Protein AF-A0A496W3E2-F1 (afdb_monomer_lite)

Structure (mmCIF, N/CA/C/O backbone):
data_AF-A0A496W3E2-F1
#
_entry.id   AF-A0A496W3E2-F1
#
loop_
_atom_site.group_PDB
_atom_site.id
_atom_site.type_symbol
_atom_site.label_atom_id
_atom_site.label_alt_id
_atom_site.label_comp_id
_atom_site.label_asym_id
_atom_site.label_entity_id
_atom_site.label_seq_id
_atom_site.pdbx_PDB_ins_code
_atom_site.Cartn_x
_atom_site.Cartn_y
_atom_site.Cartn_z
_atom_site.occupancy
_atom_site.B_iso_or_equiv
_atom_site.auth_seq_id
_atom_site.auth_comp_id
_atom_site.auth_asym_id
_atom_site.auth_atom_id
_at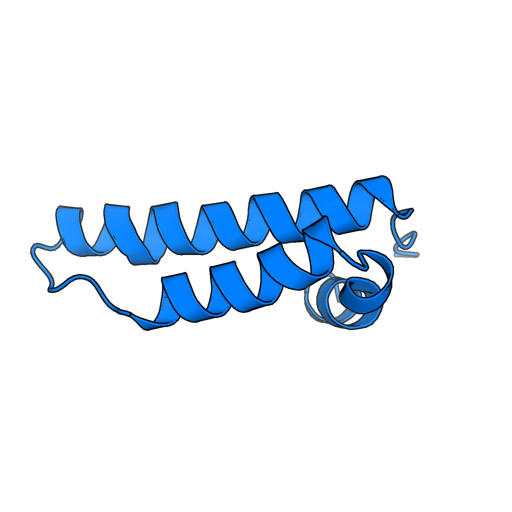om_site.pdbx_PDB_model_num
ATOM 1 N N . MET A 1 1 ? 13.289 18.156 -11.859 1.00 57.00 1 MET A N 1
ATOM 2 C CA . MET A 1 1 ? 13.727 16.799 -11.479 1.00 57.00 1 MET A CA 1
ATOM 3 C C . MET A 1 1 ? 13.139 15.840 -12.508 1.00 57.00 1 MET A C 1
ATOM 5 O O . MET A 1 1 ? 11.924 15.810 -12.635 1.00 57.00 1 MET A O 1
ATOM 9 N N . HIS A 1 2 ? 13.953 15.178 -13.338 1.00 59.31 2 HIS A N 1
ATOM 10 C CA . HIS A 1 2 ? 13.445 14.162 -14.269 1.00 59.31 2 HIS A CA 1
ATOM 11 C C . HIS A 1 2 ? 13.317 12.865 -13.473 1.00 59.31 2 HIS A C 1
ATOM 13 O O . HIS A 1 2 ? 14.327 12.273 -13.109 1.00 59.31 2 HIS A O 1
ATOM 19 N N . ILE A 1 3 ? 12.097 12.490 -13.099 1.00 65.56 3 ILE A N 1
ATOM 20 C CA . ILE A 1 3 ? 11.876 11.259 -12.341 1.00 65.56 3 ILE A CA 1
ATOM 21 C C . ILE A 1 3 ? 11.881 10.122 -13.347 1.00 65.56 3 ILE A C 1
ATOM 23 O O . ILE A 1 3 ? 10.934 9.960 -14.120 1.00 65.56 3 ILE A O 1
ATOM 27 N N . GLU A 1 4 ? 12.971 9.360 -13.363 1.00 78.69 4 GLU A N 1
ATOM 28 C CA . GLU A 1 4 ? 13.025 8.132 -14.140 1.00 78.69 4 GLU A CA 1
ATOM 29 C C . GLU A 1 4 ? 11.929 7.190 -13.641 1.00 78.69 4 GLU A C 1
ATOM 31 O O . GLU A 1 4 ? 11.811 6.892 -12.450 1.00 78.69 4 GLU A O 1
ATOM 36 N N . ILE A 1 5 ? 11.065 6.770 -14.563 1.00 76.94 5 ILE A N 1
ATOM 37 C CA . ILE A 1 5 ? 9.991 5.840 -14.238 1.00 76.94 5 ILE A CA 1
ATOM 38 C C . ILE A 1 5 ? 10.642 4.477 -14.036 1.00 76.94 5 ILE A C 1
ATOM 40 O O . ILE A 1 5 ? 11.299 4.003 -14.968 1.00 76.94 5 ILE A O 1
ATOM 44 N N . PRO A 1 6 ? 10.434 3.833 -12.876 1.00 83.44 6 PRO A N 1
ATOM 45 C CA . PRO A 1 6 ? 11.039 2.548 -12.607 1.00 83.44 6 PRO A CA 1
ATOM 46 C C . PRO A 1 6 ? 10.648 1.514 -13.657 1.00 83.44 6 PRO A C 1
ATOM 48 O O . PRO A 1 6 ? 9.552 1.537 -14.236 1.00 83.44 6 PRO A O 1
ATOM 51 N N . ASP A 1 7 ? 11.557 0.572 -13.870 1.00 90.56 7 ASP A N 1
ATOM 52 C CA . ASP A 1 7 ? 11.291 -0.611 -14.665 1.00 90.56 7 ASP A CA 1
ATOM 53 C C . ASP A 1 7 ? 10.241 -1.518 -13.985 1.00 90.56 7 ASP A C 1
ATOM 55 O O . ASP A 1 7 ? 9.686 -1.231 -12.918 1.00 90.56 7 ASP A O 1
ATOM 59 N N . LYS A 1 8 ? 9.936 -2.657 -14.614 1.00 92.88 8 LYS A N 1
ATOM 60 C CA . LYS A 1 8 ? 8.932 -3.599 -14.098 1.00 92.88 8 LYS A CA 1
ATOM 61 C C . LYS A 1 8 ? 9.253 -4.071 -12.672 1.00 92.88 8 LYS A C 1
ATOM 63 O O . LYS A 1 8 ? 8.324 -4.311 -11.898 1.00 92.88 8 LYS A O 1
ATOM 68 N N . LYS A 1 9 ? 10.538 -4.225 -12.335 1.00 93.88 9 LYS A N 1
ATOM 69 C CA . LYS A 1 9 ? 10.979 -4.666 -11.009 1.00 93.88 9 LYS A CA 1
ATOM 70 C C . LYS A 1 9 ? 10.745 -3.561 -9.981 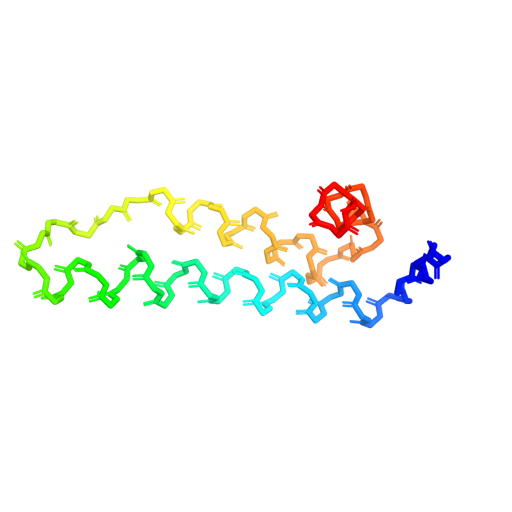1.00 93.88 9 LYS A C 1
ATOM 72 O O . LYS A 1 9 ? 10.100 -3.829 -8.969 1.00 93.88 9 LYS A O 1
ATOM 77 N N . GLY A 1 10 ? 11.156 -2.331 -10.281 1.00 94.50 10 GLY A N 1
ATOM 78 C CA . GLY A 1 10 ? 10.960 -1.193 -9.386 1.00 94.50 10 GLY A CA 1
ATOM 79 C C . GLY A 1 10 ? 9.483 -0.888 -9.117 1.00 94.50 10 GLY A C 1
ATOM 80 O O . GLY A 1 10 ? 9.107 -0.623 -7.980 1.00 94.50 10 GLY A O 1
ATOM 81 N N . LEU A 1 11 ? 8.604 -1.018 -10.118 1.00 95.75 11 LEU A N 1
ATOM 82 C CA . LEU A 1 11 ? 7.155 -0.853 -9.915 1.00 95.75 11 LEU A CA 1
ATOM 83 C C . LEU A 1 11 ? 6.551 -1.943 -9.019 1.00 95.75 11 LEU A C 1
ATOM 85 O O . LEU A 1 11 ? 5.669 -1.661 -8.207 1.00 95.75 11 LEU A O 1
ATOM 89 N N . ARG A 1 12 ? 7.027 -3.187 -9.146 1.00 97.00 12 ARG A N 1
ATOM 90 C CA . ARG A 1 12 ? 6.617 -4.286 -8.263 1.00 97.00 12 ARG A CA 1
ATOM 91 C C . ARG A 1 12 ? 7.062 -4.028 -6.828 1.00 97.00 12 ARG A C 1
ATOM 93 O O . ARG A 1 12 ? 6.255 -4.175 -5.915 1.00 97.00 12 ARG A O 1
ATOM 100 N N . GLU A 1 13 ? 8.320 -3.645 -6.635 1.00 97.00 13 GLU A N 1
ATOM 101 C CA . GLU A 1 13 ? 8.854 -3.305 -5.314 1.00 97.00 13 GLU A CA 1
ATOM 102 C C . GLU A 1 13 ? 8.080 -2.140 -4.695 1.00 97.00 13 GLU A C 1
ATOM 104 O O . GLU A 1 13 ? 7.645 -2.254 -3.552 1.00 97.00 13 GLU A O 1
ATOM 109 N N . PHE A 1 14 ? 7.796 -1.089 -5.469 1.00 95.75 14 PHE A N 1
ATOM 110 C CA . PHE A 1 14 ? 6.962 0.032 -5.037 1.00 95.75 14 PHE A CA 1
ATOM 111 C C . PHE A 1 14 ? 5.605 -0.432 -4.496 1.00 95.75 14 PHE A C 1
ATOM 113 O O . PHE A 1 14 ? 5.265 -0.116 -3.357 1.00 95.75 14 PHE A O 1
ATOM 120 N N . GLY A 1 15 ? 4.839 -1.204 -5.275 1.00 96.81 15 GLY A N 1
ATOM 121 C CA . GLY A 1 15 ? 3.504 -1.639 -4.855 1.00 96.81 15 GLY A CA 1
ATOM 122 C C . GLY A 1 15 ? 3.533 -2.557 -3.630 1.00 96.81 15 GLY A C 1
ATOM 123 O O . GLY A 1 15 ? 2.696 -2.418 -2.737 1.00 96.81 15 GLY A O 1
ATOM 124 N N . LEU A 1 16 ? 4.521 -3.456 -3.546 1.00 98.19 16 LEU A N 1
ATOM 125 C CA . LEU A 1 16 ? 4.694 -4.351 -2.398 1.00 98.19 16 LEU A CA 1
ATOM 126 C C . LEU A 1 16 ? 5.061 -3.587 -1.124 1.00 98.19 16 LEU A C 1
ATOM 128 O O . LEU A 1 16 ? 4.399 -3.763 -0.098 1.00 98.19 16 LEU A O 1
ATOM 132 N N . ILE A 1 17 ? 6.071 -2.720 -1.207 1.00 97.75 17 ILE A N 1
ATOM 133 C CA . ILE A 1 17 ? 6.572 -1.937 -0.077 1.00 97.75 17 ILE A CA 1
ATOM 134 C C . ILE A 1 17 ? 5.502 -0.952 0.398 1.00 97.75 17 ILE A C 1
ATOM 136 O O . ILE A 1 17 ? 5.193 -0.943 1.587 1.00 97.75 17 ILE A O 1
ATOM 140 N N . MET A 1 18 ? 4.876 -0.182 -0.501 1.00 96.88 18 MET A N 1
ATOM 141 C CA . MET A 1 18 ? 3.816 0.758 -0.111 1.00 96.88 18 MET A CA 1
ATOM 142 C C . MET A 1 18 ? 2.621 0.055 0.528 1.00 96.88 18 MET A C 1
ATOM 144 O O . MET A 1 18 ? 2.181 0.473 1.597 1.00 96.88 18 MET A O 1
ATOM 148 N N . GLY A 1 19 ? 2.129 -1.042 -0.058 1.00 97.56 19 GLY A N 1
ATOM 149 C CA . GLY A 1 19 ? 1.048 -1.816 0.560 1.00 97.56 19 GLY A CA 1
ATOM 150 C C . GLY A 1 19 ? 1.427 -2.338 1.953 1.00 97.56 19 GLY A C 1
ATOM 151 O O . GLY A 1 19 ? 0.634 -2.233 2.889 1.00 97.56 19 GLY A O 1
ATOM 152 N N . GLY A 1 20 ? 2.668 -2.810 2.123 1.00 98.31 20 GLY A N 1
ATOM 153 C CA . GLY A 1 20 ? 3.205 -3.229 3.419 1.00 98.31 20 GLY A CA 1
ATOM 154 C C . GLY A 1 20 ? 3.268 -2.092 4.440 1.00 98.31 20 GLY A C 1
ATOM 155 O O . GLY A 1 20 ? 2.879 -2.291 5.589 1.00 98.31 20 GLY A O 1
ATOM 156 N N . PHE A 1 21 ? 3.675 -0.890 4.024 1.00 98.12 21 PHE A N 1
ATOM 157 C CA . PHE A 1 21 ? 3.654 0.303 4.875 1.00 98.12 21 PHE A CA 1
ATOM 158 C C . PHE A 1 21 ? 2.239 0.649 5.347 1.00 98.12 21 PHE A C 1
ATOM 160 O O . PHE A 1 21 ? 2.051 0.917 6.535 1.00 98.12 21 PHE A O 1
ATOM 167 N N . PHE A 1 22 ? 1.238 0.602 4.461 1.00 98.00 22 PHE A N 1
ATOM 168 C CA . PHE A 1 22 ? -0.152 0.870 4.844 1.00 98.00 22 PHE A CA 1
ATOM 169 C C . PHE A 1 22 ? -0.660 -0.122 5.896 1.00 98.00 22 PHE A C 1
ATOM 171 O O . PHE A 1 22 ? -1.199 0.297 6.923 1.00 98.00 22 PHE A O 1
ATOM 178 N N . VAL A 1 23 ? -0.443 -1.423 5.686 1.00 98.31 23 VAL A N 1
ATOM 179 C CA . VAL A 1 23 ? -0.829 -2.460 6.659 1.00 98.31 23 VAL A CA 1
ATOM 180 C C . VAL A 1 23 ? -0.060 -2.305 7.967 1.00 98.31 23 VAL A C 1
ATOM 182 O O . VAL A 1 23 ? -0.668 -2.285 9.032 1.00 98.31 23 VAL A O 1
ATOM 185 N N . GLY A 1 24 ? 1.263 -2.167 7.902 1.00 98.25 24 GLY A N 1
ATOM 186 C CA . GLY A 1 24 ? 2.116 -2.104 9.084 1.00 98.25 24 GLY A CA 1
ATOM 187 C C . GLY A 1 24 ? 1.805 -0.900 9.967 1.00 98.25 24 GLY A C 1
ATOM 188 O O . GLY A 1 24 ? 1.632 -1.060 11.171 1.00 98.25 24 GLY A O 1
ATOM 189 N N . LEU A 1 25 ? 1.685 0.295 9.381 1.00 98.00 25 LEU A N 1
ATOM 190 C CA . LEU A 1 25 ? 1.460 1.523 10.144 1.00 98.00 25 LEU A CA 1
ATOM 191 C C . LEU A 1 25 ? -0.010 1.710 10.520 1.00 98.00 25 LEU A C 1
ATOM 193 O O . LEU A 1 25 ? -0.343 1.810 11.698 1.00 98.00 25 LEU A O 1
ATOM 197 N N . PHE A 1 26 ? -0.897 1.745 9.528 1.00 97.38 26 PHE A N 1
ATOM 198 C CA . PHE A 1 26 ? -2.300 2.102 9.743 1.00 97.38 26 PHE A CA 1
ATOM 199 C C . PHE A 1 26 ? -3.180 0.895 10.050 1.00 97.38 26 PHE A C 1
ATOM 201 O O . PHE A 1 26 ? -4.188 1.033 10.737 1.00 97.38 26 PHE A O 1
ATOM 208 N N . GLY A 1 27 ? -2.817 -0.280 9.536 1.00 96.75 27 GLY A N 1
ATOM 209 C CA . GLY A 1 27 ? -3.551 -1.518 9.776 1.00 96.75 27 GLY A CA 1
ATOM 210 C C . GLY A 1 27 ? -3.189 -2.202 11.089 1.00 96.75 27 GLY A C 1
ATOM 211 O O . GLY A 1 27 ? -4.012 -2.962 11.578 1.00 96.75 27 GLY A O 1
ATOM 212 N N . LEU A 1 28 ? -2.001 -1.948 11.654 1.00 97.88 28 LEU A N 1
ATOM 213 C CA . LEU A 1 28 ? -1.493 -2.659 12.833 1.00 97.88 28 LEU A CA 1
ATOM 214 C C . LEU A 1 28 ? -0.923 -1.719 13.904 1.00 97.88 28 LEU A C 1
ATOM 216 O O . LEU A 1 28 ? -1.472 -1.666 15.003 1.00 97.88 28 LEU A O 1
ATOM 220 N N . LEU A 1 29 ? 0.142 -0.966 13.602 1.00 98.25 29 LEU A N 1
ATOM 221 C CA . LEU A 1 29 ? 0.906 -0.214 14.604 1.00 98.25 29 LEU A CA 1
ATOM 222 C C . LEU A 1 29 ? 0.080 0.873 15.297 1.00 98.25 29 LEU A C 1
ATOM 224 O O . LEU A 1 29 ? 0.026 0.890 16.522 1.00 98.25 29 LEU A O 1
ATOM 228 N N . PHE A 1 30 ? -0.563 1.772 14.548 1.00 97.75 30 PHE A N 1
ATOM 229 C CA . PHE A 1 30 ? -1.355 2.850 15.143 1.00 97.75 30 PHE A CA 1
ATOM 230 C C . PHE A 1 30 ? -2.594 2.339 15.884 1.00 97.75 30 PHE A C 1
ATOM 232 O O . PHE A 1 30 ? -2.782 2.758 17.027 1.00 97.75 30 PHE A O 1
ATOM 239 N N . PRO A 1 31 ? -3.420 1.430 15.325 1.00 96.94 31 PRO A N 1
ATOM 240 C CA . PRO A 1 31 ? -4.548 0.889 16.073 1.00 96.94 31 PRO A CA 1
ATOM 241 C C . PRO A 1 31 ? -4.120 0.240 17.388 1.00 96.94 31 PRO A C 1
ATOM 243 O O . PRO A 1 31 ? -4.731 0.493 18.421 1.00 96.94 31 PRO A O 1
ATOM 246 N N . TRP A 1 32 ? -3.021 -0.516 17.368 1.00 97.69 32 TRP A N 1
ATOM 247 C CA . TRP A 1 32 ? -2.469 -1.129 18.569 1.00 97.69 32 TRP A CA 1
ATOM 248 C C . TRP A 1 32 ? -1.947 -0.092 19.575 1.00 97.69 32 TRP A C 1
ATOM 250 O O . TRP A 1 32 ? -2.305 -0.154 20.749 1.00 97.69 32 TRP A O 1
ATOM 260 N N . LEU A 1 33 ? -1.159 0.889 19.120 1.00 98.25 33 LEU A N 1
ATOM 261 C CA . LEU A 1 33 ? -0.551 1.915 19.976 1.00 98.25 33 LEU A CA 1
ATOM 262 C C . LEU A 1 33 ? -1.593 2.802 20.673 1.00 98.25 33 LE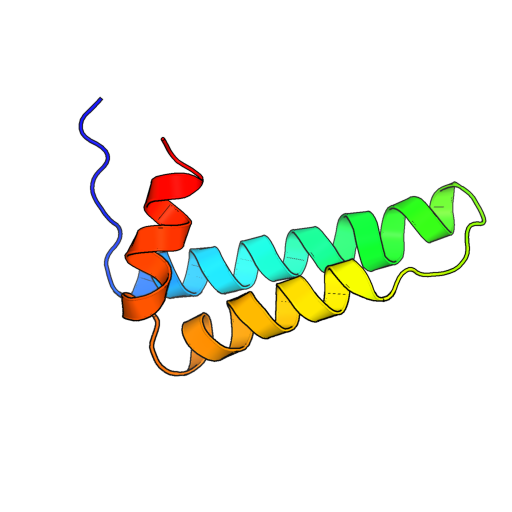U A C 1
ATOM 264 O O . LEU A 1 33 ? -1.378 3.233 21.803 1.00 98.25 33 LEU A O 1
ATOM 268 N N . PHE A 1 34 ? -2.715 3.072 20.006 1.00 97.69 34 PHE A N 1
ATOM 269 C CA . PHE A 1 34 ? -3.767 3.958 20.507 1.00 97.69 34 PHE A CA 1
ATOM 270 C C . PHE A 1 34 ? -5.000 3.212 21.045 1.00 97.69 34 PHE A C 1
ATOM 272 O O . PHE A 1 34 ? -5.982 3.857 21.407 1.00 97.69 34 PHE A O 1
ATOM 279 N N . GLY A 1 35 ? -4.976 1.874 21.094 1.00 96.56 35 GLY A N 1
ATOM 280 C CA . GLY A 1 35 ? -6.110 1.063 21.556 1.00 96.56 35 GLY A CA 1
ATOM 281 C C . GLY A 1 35 ? -7.370 1.207 20.690 1.00 96.56 35 GLY A C 1
ATOM 282 O O . GLY A 1 35 ? -8.486 1.086 21.194 1.00 96.56 35 GLY A O 1
ATOM 283 N N . LEU A 1 36 ? -7.206 1.509 19.401 1.00 95.25 36 LEU A N 1
ATOM 284 C CA . LEU A 1 36 ? -8.304 1.673 18.450 1.00 95.25 36 LEU A CA 1
ATOM 285 C C . LEU A 1 36 ? -8.695 0.324 17.838 1.00 95.25 36 LEU A C 1
ATOM 287 O O . LEU A 1 36 ? -7.906 -0.619 17.782 1.00 95.25 36 LEU A O 1
ATOM 291 N N . ALA A 1 37 ? -9.907 0.257 17.288 1.00 96.19 37 ALA A N 1
ATOM 292 C CA . ALA A 1 37 ? -10.285 -0.848 16.419 1.00 96.19 37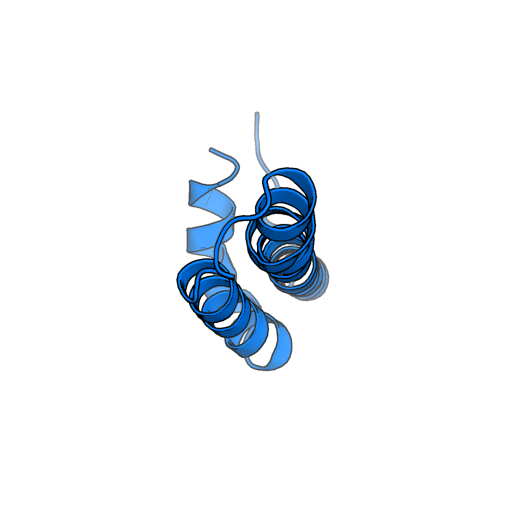 ALA A CA 1
ATOM 293 C C . ALA A 1 37 ? -9.403 -0.869 15.158 1.00 96.19 37 ALA A C 1
ATOM 295 O O . ALA A 1 37 ? -9.093 0.179 14.589 1.00 96.19 37 ALA A O 1
ATOM 296 N N . PHE A 1 38 ? -9.036 -2.066 14.694 1.00 95.88 38 PHE A N 1
ATOM 297 C CA . PHE A 1 38 ? -8.254 -2.236 13.471 1.00 95.88 38 PHE A CA 1
ATOM 298 C C . PHE A 1 38 ? -9.083 -1.830 12.239 1.00 95.88 38 PHE A C 1
ATOM 300 O O . PHE A 1 38 ? -10.090 -2.479 11.938 1.00 95.88 38 PHE A O 1
ATOM 307 N N . PRO A 1 39 ? -8.702 -0.764 11.513 1.00 96.44 39 PRO A N 1
ATOM 308 C CA . PRO A 1 39 ? -9.478 -0.277 10.386 1.00 96.44 39 PRO A CA 1
ATOM 309 C C . PRO A 1 39 ? -9.290 -1.177 9.161 1.00 96.44 39 PRO A C 1
ATOM 311 O O . PRO A 1 39 ? -8.207 -1.701 8.915 1.00 96.44 39 PRO A O 1
ATOM 314 N N . VAL A 1 40 ? -10.338 -1.310 8.344 1.00 97.62 40 VAL A N 1
ATOM 315 C CA . VAL A 1 40 ? -10.322 -2.166 7.140 1.00 97.62 40 VAL A CA 1
ATOM 316 C C . VAL A 1 40 ? -9.633 -1.484 5.948 1.00 97.62 40 VAL A C 1
ATOM 318 O O . VAL A 1 40 ? -9.028 -2.149 5.109 1.00 97.62 40 VAL A O 1
ATOM 321 N N . TRP A 1 41 ? -9.675 -0.151 5.869 1.00 97.69 41 TRP A N 1
ATOM 322 C CA . TRP A 1 41 ? -9.195 0.600 4.703 1.00 97.69 41 TRP A CA 1
ATOM 323 C C . TRP A 1 41 ? -7.711 0.371 4.326 1.00 97.69 41 TRP A C 1
ATOM 325 O O . TRP A 1 41 ? -7.447 0.288 3.123 1.00 97.69 41 TRP A O 1
ATOM 335 N N . PRO A 1 42 ? -6.737 0.195 5.252 1.00 97.94 42 PRO A N 1
ATOM 336 C CA . PRO A 1 42 ? -5.338 -0.020 4.869 1.00 97.94 42 PRO A CA 1
ATOM 337 C C . PRO A 1 42 ? -5.136 -1.353 4.149 1.00 97.94 42 PRO A C 1
ATOM 339 O O . PRO A 1 42 ? -4.327 -1.452 3.230 1.00 97.94 42 PRO A O 1
ATOM 342 N N . TRP A 1 43 ? -5.916 -2.368 4.525 1.00 98.00 43 TRP A N 1
ATOM 343 C CA . TRP A 1 43 ? -5.900 -3.686 3.899 1.00 98.00 43 TRP A CA 1
ATOM 344 C C . TRP A 1 43 ? -6.446 -3.636 2.474 1.00 98.00 43 TRP A C 1
ATOM 346 O O . TRP A 1 43 ? -5.874 -4.251 1.578 1.00 98.00 43 TRP A O 1
ATOM 356 N N . ILE A 1 44 ? -7.509 -2.856 2.242 1.00 98.12 44 ILE A N 1
ATOM 357 C CA . ILE A 1 44 ? -8.071 -2.644 0.900 1.00 98.12 44 ILE A CA 1
ATOM 358 C C . ILE A 1 44 ? -7.028 -1.990 -0.012 1.00 98.12 44 ILE A C 1
ATOM 360 O O . ILE A 1 44 ? -6.808 -2.462 -1.128 1.00 98.12 44 ILE A O 1
ATOM 364 N N . ILE A 1 45 ? -6.345 -0.944 0.468 1.00 97.81 45 ILE A N 1
ATOM 365 C CA . ILE A 1 45 ? -5.277 -0.277 -0.292 1.00 97.81 45 ILE A CA 1
ATOM 366 C C . ILE A 1 45 ? -4.125 -1.243 -0.574 1.00 97.81 45 ILE A C 1
ATOM 368 O O . ILE A 1 45 ? -3.644 -1.311 -1.704 1.00 97.81 45 ILE A O 1
ATOM 372 N N . ALA A 1 46 ? -3.705 -2.026 0.420 1.00 98.19 46 ALA A N 1
ATOM 373 C CA . ALA A 1 46 ? -2.635 -2.998 0.243 1.00 98.19 46 ALA A CA 1
ATOM 374 C C . ALA A 1 46 ? -2.981 -4.046 -0.815 1.00 98.19 46 ALA A C 1
ATOM 376 O O . ALA A 1 46 ? -2.178 -4.283 -1.710 1.00 98.19 46 ALA A O 1
ATOM 377 N N . VAL A 1 47 ? -4.195 -4.601 -0.792 1.00 98.00 47 VAL A N 1
ATOM 378 C CA . VAL A 1 47 ? -4.668 -5.534 -1.826 1.00 98.00 47 VAL A CA 1
ATOM 379 C C . VAL A 1 47 ? -4.700 -4.862 -3.203 1.00 98.00 47 VAL A C 1
ATOM 381 O O . VAL A 1 47 ? -4.218 -5.443 -4.179 1.00 98.00 47 VAL A O 1
ATOM 384 N N . ALA A 1 48 ? -5.194 -3.623 -3.284 1.00 97.69 48 ALA A N 1
ATOM 385 C CA . ALA A 1 48 ? -5.244 -2.856 -4.528 1.00 97.69 48 ALA A CA 1
ATOM 386 C C . ALA A 1 48 ? -3.852 -2.542 -5.109 1.00 97.69 48 ALA A C 1
ATOM 388 O O . ALA A 1 48 ? -3.727 -2.399 -6.323 1.00 97.69 48 ALA A O 1
ATOM 389 N N . LEU A 1 49 ? -2.806 -2.467 -4.278 1.00 97.56 49 LEU A N 1
ATOM 390 C CA . LEU A 1 49 ? -1.418 -2.278 -4.716 1.00 97.56 49 LEU A CA 1
ATOM 391 C C . LEU A 1 49 ? -0.702 -3.606 -4.997 1.00 97.56 49 LEU A C 1
ATOM 393 O O . LEU A 1 49 ? 0.030 -3.720 -5.983 1.00 97.56 49 LEU A O 1
ATOM 397 N N . TRP A 1 50 ? -0.921 -4.624 -4.167 1.00 98.38 50 TRP A N 1
ATOM 398 C CA . TRP A 1 50 ? -0.262 -5.925 -4.269 1.00 98.38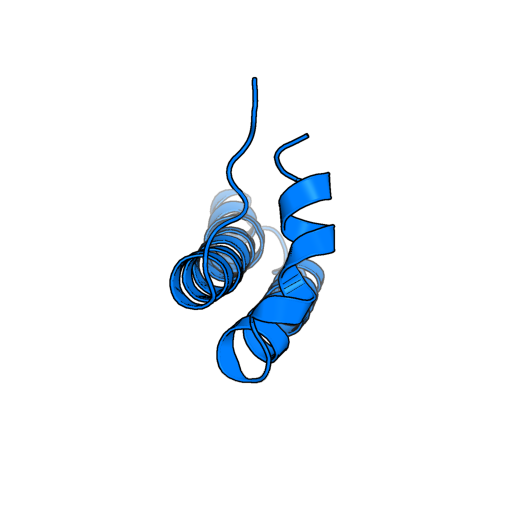 50 TRP A CA 1
ATOM 399 C C . TRP A 1 50 ? -0.741 -6.735 -5.470 1.00 98.38 50 TRP A C 1
ATOM 401 O O . TRP A 1 50 ? 0.093 -7.334 -6.149 1.00 98.38 50 TRP A O 1
ATOM 411 N N . ILE A 1 51 ? -2.042 -6.727 -5.787 1.00 98.12 51 ILE A N 1
ATOM 412 C CA . ILE A 1 51 ? -2.565 -7.465 -6.949 1.00 98.12 51 ILE A CA 1
ATOM 413 C C . ILE A 1 51 ? -1.868 -7.002 -8.245 1.00 98.12 51 ILE A C 1
ATOM 415 O O . ILE A 1 51 ? -1.275 -7.840 -8.933 1.00 98.12 51 ILE A O 1
ATOM 419 N N . PRO A 1 52 ? -1.831 -5.697 -8.581 1.00 97.12 52 PRO A N 1
ATOM 420 C CA . PRO A 1 52 ? -1.094 -5.232 -9.748 1.00 97.12 52 PRO A CA 1
ATOM 421 C C . PRO A 1 52 ? 0.418 -5.425 -9.628 1.00 97.12 52 PRO A C 1
ATOM 423 O O . PRO A 1 52 ? 1.049 -5.796 -10.615 1.00 97.12 52 PRO A O 1
ATOM 426 N N . ALA A 1 53 ? 1.012 -5.239 -8.443 1.00 96.75 53 ALA A N 1
ATOM 427 C CA . ALA A 1 53 ? 2.450 -5.447 -8.242 1.00 96.75 53 ALA A CA 1
ATOM 428 C C . ALA A 1 53 ? 2.892 -6.886 -8.549 1.00 96.75 53 ALA A C 1
ATOM 430 O O . ALA A 1 53 ? 4.009 -7.108 -9.018 1.00 96.75 53 ALA A O 1
ATOM 431 N N . LEU A 1 54 ? 2.031 -7.871 -8.290 1.00 96.75 54 LEU A N 1
ATOM 432 C CA . LEU A 1 54 ? 2.329 -9.279 -8.536 1.00 96.75 54 LEU A CA 1
ATOM 433 C C . LEU A 1 54 ? 1.994 -9.704 -9.970 1.00 96.75 54 LEU A C 1
ATOM 435 O O . LEU A 1 54 ? 2.782 -10.432 -10.575 1.00 96.75 54 LEU A O 1
ATOM 439 N N . LEU A 1 55 ? 0.863 -9.244 -10.516 1.00 97.50 55 LEU A N 1
ATOM 440 C CA . LEU A 1 55 ? 0.351 -9.705 -11.810 1.00 97.50 55 LEU A CA 1
ATOM 441 C C . LEU A 1 55 ? 0.811 -8.828 -12.984 1.00 97.50 55 LEU A C 1
ATOM 443 O O . LEU A 1 55 ? 1.322 -9.338 -13.982 1.00 97.50 55 LEU A O 1
ATOM 447 N N . ILE A 1 56 ? 0.643 -7.506 -12.884 1.00 96.44 56 ILE A N 1
ATOM 448 C CA . ILE A 1 56 ? 0.858 -6.560 -13.992 1.00 96.44 56 ILE A CA 1
ATOM 449 C C . ILE A 1 56 ? 1.527 -5.273 -13.464 1.00 96.44 56 ILE A C 1
ATOM 451 O O . ILE A 1 56 ? 0.899 -4.217 -13.432 1.00 96.44 56 ILE A O 1
ATOM 455 N N . PRO A 1 57 ? 2.827 -5.296 -13.096 1.00 94.00 57 PRO A N 1
ATOM 456 C CA . PRO A 1 57 ? 3.472 -4.165 -12.413 1.00 94.00 57 PRO A CA 1
ATOM 457 C C . PRO A 1 57 ? 3.428 -2.851 -13.203 1.00 94.00 57 PRO A C 1
ATOM 459 O O . PRO A 1 57 ? 3.386 -1.767 -12.632 1.00 94.00 57 PRO A O 1
ATOM 462 N N . ASN A 1 58 ? 3.393 -2.931 -14.537 1.00 95.44 58 ASN A N 1
ATOM 463 C CA . ASN A 1 58 ? 3.325 -1.762 -15.414 1.00 95.44 58 ASN A CA 1
ATOM 464 C C . ASN A 1 58 ? 2.061 -0.911 -15.214 1.00 95.44 58 ASN A C 1
ATOM 466 O O . ASN A 1 58 ? 2.096 0.278 -15.534 1.00 95.44 58 ASN A O 1
ATOM 470 N N . SER A 1 59 ? 0.968 -1.467 -14.682 1.00 94.56 59 SER A N 1
ATOM 471 C CA . SER A 1 59 ? -0.238 -0.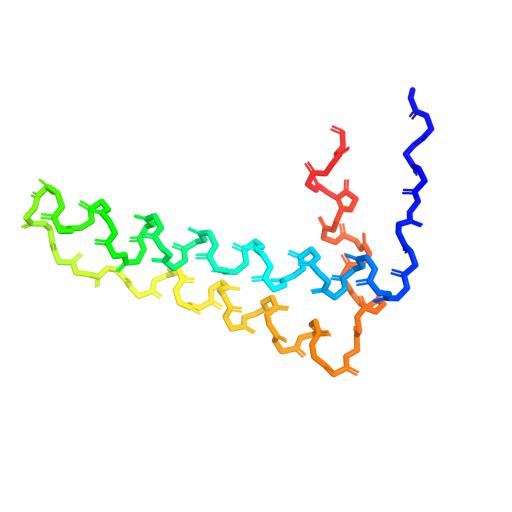684 -14.390 1.00 94.56 59 SER A CA 1
ATOM 472 C C . SER A 1 59 ? -0.078 0.224 -13.163 1.00 94.56 59 SER A C 1
ATOM 474 O O . SER A 1 59 ? -0.905 1.108 -12.963 1.00 94.56 59 SER A O 1
ATOM 476 N N . LEU A 1 60 ? 0.995 0.067 -12.374 1.00 95.19 60 LEU A N 1
ATOM 477 C CA . LEU A 1 60 ? 1.312 0.940 -11.238 1.00 95.19 60 LEU A CA 1
ATOM 478 C C . LEU A 1 60 ? 1.988 2.255 -11.651 1.00 95.19 60 LEU A C 1
ATOM 480 O O . LEU A 1 60 ? 2.105 3.153 -10.825 1.00 95.19 60 LEU A O 1
ATOM 484 N N . LYS A 1 61 ? 2.400 2.420 -12.916 1.00 93.56 61 LYS A N 1
ATOM 485 C CA . LYS A 1 61 ? 3.029 3.658 -13.421 1.00 93.56 61 LYS A CA 1
ATOM 486 C C . LYS A 1 61 ? 2.257 4.949 -13.099 1.00 93.56 61 LYS A C 1
ATOM 488 O O . LYS A 1 61 ? 2.892 5.879 -12.605 1.00 93.56 61 LYS A O 1
ATOM 493 N N . PRO A 1 62 ? 0.940 5.067 -13.371 1.00 92.00 62 PRO A N 1
ATOM 494 C CA . PRO A 1 62 ? 0.192 6.278 -13.034 1.00 92.00 62 PRO A CA 1
ATOM 495 C C . PRO A 1 62 ? 0.142 6.532 -11.523 1.00 92.00 62 PRO A C 1
ATOM 497 O O . PRO A 1 62 ? 0.288 7.675 -11.105 1.00 92.00 62 PRO A O 1
ATOM 500 N N . ILE A 1 63 ? 0.009 5.478 -10.712 1.00 93.31 63 ILE A N 1
ATOM 501 C CA . ILE A 1 63 ? -0.005 5.581 -9.245 1.00 93.31 63 ILE A CA 1
ATOM 502 C C . ILE A 1 63 ? 1.357 6.065 -8.736 1.00 93.31 63 ILE A C 1
ATOM 504 O O . ILE A 1 63 ? 1.420 7.012 -7.960 1.00 93.31 63 ILE A O 1
ATOM 508 N N . TYR A 1 64 ? 2.448 5.476 -9.231 1.00 92.50 64 TYR A N 1
ATOM 509 C CA . TYR A 1 64 ? 3.811 5.891 -8.903 1.00 92.50 64 TYR A CA 1
ATOM 510 C C . TYR A 1 64 ? 4.060 7.361 -9.260 1.00 92.50 64 TYR A C 1
ATOM 512 O O . TYR A 1 64 ? 4.574 8.114 -8.440 1.00 92.50 64 TYR A O 1
ATOM 520 N N . ARG A 1 65 ? 3.650 7.793 -10.461 1.00 89.81 65 ARG A N 1
ATOM 521 C CA . ARG A 1 65 ? 3.784 9.193 -10.891 1.00 89.81 65 ARG A CA 1
ATOM 522 C C . ARG A 1 65 ? 2.974 10.155 -10.026 1.00 89.81 65 ARG A C 1
ATOM 524 O O . ARG A 1 65 ? 3.463 11.237 -9.748 1.00 89.81 65 ARG A O 1
ATOM 531 N N . GLY A 1 66 ? 1.758 9.781 -9.628 1.00 90.56 66 GLY A N 1
ATOM 532 C CA . GLY A 1 66 ? 0.937 10.610 -8.743 1.00 90.56 66 GLY A CA 1
ATOM 533 C C . GLY A 1 66 ? 1.522 10.727 -7.335 1.00 90.56 66 GLY A C 1
ATOM 534 O O . GLY A 1 66 ? 1.366 11.760 -6.697 1.00 90.56 66 GLY A O 1
ATOM 535 N N . TRP A 1 67 ? 2.213 9.686 -6.865 1.00 88.12 67 TRP A N 1
ATOM 536 C CA . TRP A 1 67 ? 2.852 9.679 -5.550 1.00 88.12 67 TRP A CA 1
ATOM 537 C C . TRP A 1 67 ? 4.179 10.442 -5.516 1.00 88.12 67 TRP A C 1
ATOM 539 O O . TRP A 1 67 ? 4.474 11.123 -4.542 1.00 88.12 67 TRP A O 1
ATOM 549 N N . MET A 1 68 ? 4.985 10.308 -6.568 1.00 85.25 68 MET A N 1
ATOM 550 C CA . MET A 1 68 ? 6.322 10.901 -6.664 1.00 85.25 68 MET A CA 1
ATOM 551 C C . MET A 1 68 ? 6.314 12.262 -7.375 1.00 85.25 68 MET A C 1
ATOM 553 O O . MET A 1 68 ? 7.361 12.671 -7.854 1.00 85.25 68 MET A O 1
ATOM 557 N N . PHE A 1 69 ? 5.158 12.918 -7.518 1.00 66.94 69 PHE A N 1
ATOM 558 C CA . PHE A 1 69 ? 5.029 14.180 -8.259 1.00 66.94 69 PHE A CA 1
ATOM 559 C C . PHE A 1 69 ? 5.857 15.322 -7.651 1.00 66.94 69 PHE A C 1
ATOM 561 O O . PHE A 1 69 ? 5.898 15.430 -6.405 1.00 66.94 69 PHE A O 1
#

pLDDT: mean 93.4, std 8.89, range [57.0, 98.38]

Radius of gyration: 13.56 Å; chains: 1; bounding box: 24×26×37 Å

Sequence (69 aa):
MHIEIPDKKGLREFGLIMGGFFVGLFGLLFPWLFGLAFPVWPWIIAVALWIPALLIPNSLKPIYRGWMF

Foldseek 3Di:
DPDDQDDLLVLLVVLQVQLVCLCPVQQPVVCVVVVHDRDCVSNVSSCVSNVCSPPPSVVCRVVVVVVVD

Secondary structure (DSSP, 8-state):
---PPP-HHHHHHHHHHHHHHIIIIIIIIHHHHHT----SHHHHHHHHHHHHHHH-GGGGHHHHHHH--